Protein AF-A0A3M2BIC5-F1 (afdb_monomer)

Nearest PDB structures (foldseek):
  5vtl-assembly1_A  TM=2.761E-01  e=7.015E-01  Trypanosoma brucei

Solvent-accessible surface area (backbone atoms only — not comparable to full-atom values): 7607 Å² total; per-residue (Å²): 140,84,84,88,82,85,83,80,82,78,78,76,80,78,77,80,77,75,71,62,67,63,58,57,51,44,50,19,53,53,27,51,50,64,72,68,48,55,56,40,59,48,74,65,53,46,49,51,39,52,50,46,50,72,72,39,92,46,67,66,57,36,52,52,37,49,33,51,59,63,22,50,68,44,32,60,43,72,76,46,48,56,55,45,51,57,49,61,72,40,88,86,52,51,72,62,55,44,53,51,42,53,43,56,74,68,41,58,81,59,78,49,74,66,47,47,51,55,31,48,53,39,39,56,63,68,79,111

Mean predicted aligned error: 9.36 Å

Secondary structure (DSSP, 8-state):
--------------------HHHHHHHHHHHHHHHT--SS--HHHHHHHHHHHHH---HHHHHHHHHHHT-BTTB--HHHHHHHHHHHH-TTS-HHHHHHHHHHHH--SS--HHHHHHHHHHHHTT--

pLDDT: mean 84.18, std 17.55, range [35.59, 97.69]

Sequence (128 aa):
MWKRIVIMSLAAFLSTQAIRAGESDSYAKLADILLHVGHYPSAHQRADLRAVMAADDSRVVHAIAMAINNMQHKTIAQEDREQLKTLLESEHVPKQARRLLDVMLKMNHKLSYRNKKELQAVIDGQAK

Foldseek 3Di:
DDDDDDPPPPPPPPPPPPPPLLVLVLLLLLLVQLLPADLARDPVSLVSLVVSVVRDVDPLSVLSSVQNNPHHRLAGDPVSLVVLVVQLPDPPRDPSSNLSSVQRNPTDNDRDPVNSVSSVCSNCVSVD

Radius of gyration: 20.76 Å; Cα contacts (8 Å, |Δi|>4): 125; chains: 1; bounding box: 40×36×80 Å

Structure (mmCIF, N/CA/C/O backbone):
data_AF-A0A3M2BIC5-F1
#
_entry.id   AF-A0A3M2BIC5-F1
#
loop_
_atom_site.group_PDB
_atom_site.id
_atom_site.type_symbol
_atom_site.label_atom_id
_atom_site.label_alt_id
_atom_site.label_comp_id
_atom_site.label_asym_id
_atom_site.label_entity_id
_atom_site.label_seq_id
_atom_site.pdbx_PDB_ins_code
_atom_site.Cartn_x
_atom_site.Cartn_y
_atom_site.Cartn_z
_atom_site.occupancy
_atom_site.B_iso_or_equiv
_atom_site.auth_seq_id
_atom_site.auth_comp_id
_atom_site.auth_asym_id
_atom_site.auth_atom_id
_atom_site.pdbx_PDB_model_num
ATOM 1 N N . MET A 1 1 ? -27.484 -21.115 -67.759 1.00 49.62 1 MET A N 1
ATOM 2 C CA . MET A 1 1 ? -26.946 -21.825 -66.578 1.00 49.62 1 MET A CA 1
ATOM 3 C C . MET A 1 1 ? -25.657 -21.139 -66.144 1.00 49.62 1 MET A C 1
ATOM 5 O O . MET A 1 1 ? -24.696 -21.249 -66.880 1.00 49.62 1 MET A O 1
ATOM 9 N N . TRP A 1 2 ? -25.625 -20.441 -65.004 1.00 41.25 2 TRP A N 1
ATOM 10 C CA . TRP A 1 2 ? -24.527 -20.572 -64.034 1.00 41.25 2 TRP A CA 1
ATOM 11 C C . TRP A 1 2 ? -24.816 -19.801 -62.733 1.00 41.25 2 TRP A C 1
ATOM 13 O O . TRP A 1 2 ? -25.082 -18.609 -62.713 1.00 41.25 2 TRP A O 1
ATOM 23 N N . LYS A 1 3 ? -24.843 -20.616 -61.683 1.00 41.78 3 LYS A N 1
ATOM 24 C CA . LYS A 1 3 ? -24.814 -20.462 -60.225 1.00 41.78 3 LYS A CA 1
ATOM 25 C C . LYS A 1 3 ? -24.675 -19.062 -59.591 1.00 41.78 3 LYS A C 1
ATOM 27 O O . LYS A 1 3 ? -23.753 -18.302 -59.847 1.00 41.78 3 LYS A O 1
ATOM 32 N N . ARG A 1 4 ? -25.582 -18.859 -58.628 1.00 57.03 4 ARG A N 1
ATOM 33 C CA . ARG A 1 4 ? -25.644 -17.840 -57.570 1.00 57.03 4 ARG A CA 1
ATOM 34 C C . ARG A 1 4 ? -24.410 -17.941 -56.665 1.00 57.03 4 ARG A C 1
ATOM 36 O O . ARG A 1 4 ? -24.077 -19.047 -56.244 1.00 57.03 4 ARG A O 1
ATOM 43 N N . ILE A 1 5 ? -23.821 -16.810 -56.284 1.00 58.84 5 ILE A N 1
ATOM 44 C CA . ILE A 1 5 ? -22.957 -16.720 -55.102 1.00 58.84 5 ILE A CA 1
ATOM 45 C C . ILE A 1 5 ? -23.576 -15.662 -54.188 1.00 58.84 5 ILE A C 1
ATOM 47 O O . ILE A 1 5 ? -23.520 -14.469 -54.464 1.00 58.84 5 ILE A O 1
ATOM 51 N N . VAL A 1 6 ? -24.228 -16.130 -53.125 1.00 54.69 6 VAL A N 1
ATOM 52 C CA . VAL A 1 6 ? -24.625 -15.303 -51.983 1.00 54.69 6 VAL A CA 1
ATOM 53 C C . VAL A 1 6 ? -23.410 -15.252 -51.064 1.00 54.69 6 VAL A C 1
ATOM 55 O O . VAL A 1 6 ? -23.070 -16.262 -50.454 1.00 54.69 6 VAL A O 1
ATOM 58 N N . ILE A 1 7 ? -22.729 -14.107 -50.990 1.00 59.69 7 ILE A N 1
ATOM 59 C CA . ILE A 1 7 ? -21.694 -13.883 -49.976 1.00 59.69 7 ILE A CA 1
ATOM 60 C C . ILE A 1 7 ? -22.398 -13.333 -48.741 1.00 59.69 7 ILE A C 1
ATOM 62 O O . ILE A 1 7 ? -22.763 -12.162 -48.670 1.00 59.69 7 ILE A O 1
ATOM 66 N N . MET A 1 8 ? -22.643 -14.226 -47.788 1.00 53.41 8 MET A N 1
ATOM 67 C CA . MET A 1 8 ? -23.124 -13.895 -46.456 1.00 53.41 8 MET A CA 1
ATOM 68 C C . MET A 1 8 ? -21.909 -13.446 -45.632 1.00 53.41 8 MET A C 1
ATOM 70 O O . MET A 1 8 ? -21.182 -14.271 -45.084 1.00 53.41 8 MET A O 1
ATOM 74 N N . SER A 1 9 ? -21.641 -12.139 -45.602 1.00 55.53 9 SER A N 1
ATOM 75 C CA . SER A 1 9 ? -20.584 -11.567 -44.763 1.00 55.53 9 SER A CA 1
ATOM 76 C C . SER A 1 9 ? -21.022 -11.590 -43.300 1.00 55.53 9 SER A C 1
ATOM 78 O O . SER A 1 9 ? -21.661 -10.665 -42.804 1.00 55.53 9 SER A O 1
ATOM 80 N N . LEU A 1 10 ? -20.685 -12.680 -42.613 1.00 50.88 10 LEU A N 1
ATOM 81 C CA . LEU A 1 10 ? -20.748 -12.791 -41.163 1.00 50.88 10 LEU A CA 1
ATOM 82 C C . LEU A 1 10 ? -19.608 -11.946 -40.579 1.00 50.88 10 LEU A C 1
ATOM 84 O O . LEU A 1 10 ? -18.477 -12.410 -40.446 1.00 50.88 10 LEU A O 1
ATOM 88 N N . ALA A 1 11 ? -19.893 -10.681 -40.271 1.00 57.03 11 ALA A N 1
ATOM 89 C CA . ALA A 1 11 ? -18.996 -9.862 -39.469 1.00 57.03 11 ALA A CA 1
ATOM 90 C C . ALA A 1 11 ? -18.990 -10.440 -38.049 1.00 57.03 11 ALA A C 1
ATOM 92 O O . ALA A 1 11 ? -19.900 -10.198 -37.256 1.00 57.03 11 ALA A O 1
ATOM 93 N N . ALA A 1 12 ? -17.990 -11.271 -37.757 1.00 53.69 12 ALA A N 1
ATOM 94 C CA . ALA A 1 12 ? -17.722 -11.740 -36.412 1.00 53.69 12 ALA A CA 1
ATOM 95 C C . ALA A 1 12 ? -17.428 -10.518 -35.535 1.00 53.69 12 ALA A C 1
ATOM 97 O O . ALA A 1 12 ? -16.402 -9.854 -35.680 1.00 53.69 12 ALA A O 1
ATOM 98 N N . PHE A 1 13 ? -18.363 -10.219 -34.637 1.00 52.16 13 PHE A N 1
ATOM 99 C CA . PHE A 1 13 ? -18.161 -9.313 -33.521 1.00 52.16 13 PHE A CA 1
ATOM 100 C C . PHE A 1 13 ? -17.111 -9.970 -32.613 1.00 52.16 13 PHE A C 1
ATOM 102 O O . PHE A 1 13 ? -17.435 -10.778 -31.745 1.00 52.16 13 PHE A O 1
ATOM 109 N N . LEU A 1 14 ? -15.829 -9.695 -32.867 1.00 48.97 14 LEU A N 1
ATOM 110 C CA . LEU A 1 14 ? -14.762 -9.988 -31.918 1.00 48.97 14 LEU A CA 1
ATOM 111 C C . LEU A 1 14 ? -14.972 -9.047 -30.730 1.00 48.97 14 LEU A C 1
ATOM 113 O O . LEU A 1 14 ? -14.520 -7.906 -30.718 1.00 48.97 14 LEU A O 1
ATOM 117 N N . SER A 1 15 ? -15.723 -9.518 -29.740 1.00 50.97 15 SER A N 1
ATOM 118 C CA . SER A 1 15 ? -15.765 -8.927 -28.412 1.00 50.97 15 SER A CA 1
ATOM 119 C C . SER A 1 15 ? -14.363 -9.021 -27.819 1.00 50.97 15 SER A C 1
ATOM 121 O O . SER A 1 15 ? -13.964 -10.072 -27.311 1.00 50.97 15 SER A O 1
ATOM 123 N N . THR A 1 16 ? -13.599 -7.937 -27.931 1.00 46.72 16 THR A N 1
ATOM 124 C CA . THR A 1 16 ? -12.297 -7.771 -27.291 1.00 46.72 16 THR A CA 1
ATOM 125 C C . THR A 1 16 ? -12.495 -7.771 -25.779 1.00 46.72 16 THR A C 1
ATOM 127 O O . THR A 1 16 ? -12.591 -6.729 -25.139 1.00 46.72 16 THR A O 1
ATOM 130 N N . GLN A 1 17 ? -12.561 -8.957 -25.182 1.00 47.09 17 GLN A N 1
ATOM 131 C CA . GLN A 1 17 ? -12.372 -9.140 -23.750 1.00 47.09 17 GLN A CA 1
ATOM 132 C C . GLN A 1 17 ? -10.863 -9.065 -23.488 1.00 47.09 17 GLN A C 1
ATOM 134 O O . GLN A 1 17 ? -10.226 -10.053 -23.134 1.00 47.09 17 GLN A O 1
ATOM 139 N N . ALA A 1 18 ? -10.275 -7.886 -23.707 1.00 45.25 18 ALA A N 1
ATOM 140 C CA . ALA A 1 18 ? -8.983 -7.544 -23.133 1.00 45.25 18 ALA A CA 1
ATOM 141 C C . ALA A 1 18 ? -9.214 -7.353 -21.632 1.00 45.25 18 ALA A C 1
ATOM 143 O O . ALA A 1 18 ? -9.383 -6.240 -21.134 1.00 45.25 18 ALA A O 1
ATOM 144 N N . ILE A 1 19 ? -9.326 -8.469 -20.911 1.00 47.44 19 ILE A N 1
ATOM 145 C CA . ILE A 1 19 ? -9.258 -8.448 -19.459 1.00 47.44 19 ILE A CA 1
ATOM 146 C C . ILE A 1 19 ? -7.894 -7.849 -19.115 1.00 47.44 19 ILE A C 1
ATOM 148 O O . ILE A 1 19 ? -6.858 -8.265 -19.631 1.00 47.44 19 ILE A O 1
ATOM 152 N N . ARG A 1 20 ? -7.955 -6.793 -18.310 1.00 50.94 20 ARG A N 1
ATOM 153 C CA . ARG A 1 20 ? -6.900 -5.854 -17.930 1.00 50.94 20 ARG A CA 1
ATOM 154 C C . ARG A 1 20 ? -5.764 -6.561 -17.180 1.00 50.94 20 ARG A C 1
ATOM 156 O O . ARG A 1 20 ? -5.659 -6.423 -15.967 1.00 50.94 20 ARG A O 1
ATOM 163 N N . ALA A 1 21 ? -4.922 -7.307 -17.892 1.00 50.75 21 ALA A N 1
ATOM 164 C CA . ALA A 1 21 ? -3.764 -7.998 -17.319 1.00 50.75 21 ALA A CA 1
ATOM 165 C C . ALA A 1 21 ? -2.814 -7.037 -16.573 1.00 50.75 21 ALA A C 1
ATOM 167 O O . ALA A 1 21 ? -2.230 -7.413 -15.568 1.00 50.75 21 ALA A O 1
ATOM 168 N N . GLY A 1 22 ? -2.730 -5.767 -16.996 1.00 58.31 22 GLY A N 1
ATOM 169 C CA . GLY A 1 22 ? -1.915 -4.764 -16.301 1.00 58.31 22 GLY A CA 1
ATOM 170 C C . GLY A 1 22 ? -2.444 -4.361 -14.919 1.00 58.31 22 GLY A C 1
ATOM 171 O O . GLY A 1 22 ? -1.657 -4.080 -14.024 1.00 58.31 22 GLY A O 1
ATOM 172 N N . GLU A 1 23 ? -3.762 -4.377 -14.699 1.00 60.00 23 GLU A N 1
ATOM 173 C CA . GLU A 1 23 ? -4.338 -3.873 -13.444 1.00 60.00 23 GLU A CA 1
ATOM 174 C C . GLU A 1 23 ? -4.203 -4.876 -12.296 1.00 60.00 23 GLU A C 1
ATOM 176 O O . GLU A 1 23 ? -4.009 -4.510 -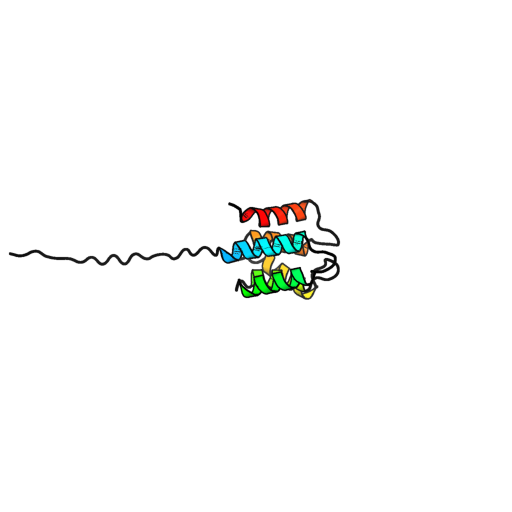11.133 1.00 60.00 23 GLU A O 1
ATOM 181 N N . SER A 1 24 ? -4.266 -6.163 -12.619 1.00 68.94 24 SER A N 1
ATOM 182 C CA . SER A 1 24 ? -4.034 -7.218 -11.645 1.00 68.94 24 SER A CA 1
ATOM 183 C C . SER A 1 24 ? -2.568 -7.209 -11.169 1.00 68.94 24 SER A C 1
ATOM 185 O O . SER A 1 24 ? -2.326 -7.256 -9.956 1.00 68.94 24 SER A O 1
ATOM 187 N N . ASP A 1 25 ? -1.618 -7.010 -12.090 1.00 86.12 25 ASP A N 1
ATOM 188 C CA . ASP A 1 25 ? -0.189 -6.862 -11.787 1.00 86.12 25 ASP A CA 1
ATOM 189 C C . ASP A 1 25 ? 0.091 -5.616 -10.932 1.00 86.12 25 ASP A C 1
ATOM 191 O O . ASP A 1 25 ? 0.825 -5.687 -9.938 1.00 86.12 25 ASP A O 1
ATOM 195 N N . SER A 1 26 ? -0.558 -4.489 -11.246 1.00 94.06 26 SER A N 1
ATOM 196 C CA . SER A 1 26 ? -0.476 -3.257 -10.454 1.00 94.06 26 SER A CA 1
ATOM 197 C C . SER A 1 26 ? -0.862 -3.489 -8.996 1.00 94.06 26 SER A C 1
ATOM 199 O O . SER A 1 26 ? -0.119 -3.110 -8.087 1.00 94.06 26 SER A O 1
ATOM 201 N N . TYR A 1 27 ? -1.993 -4.151 -8.730 1.00 94.44 27 TYR A N 1
ATOM 202 C CA . TYR A 1 27 ? -2.423 -4.408 -7.353 1.00 94.44 27 TYR A CA 1
ATOM 203 C C . TYR A 1 27 ? -1.476 -5.341 -6.595 1.00 94.44 27 TYR A C 1
ATOM 205 O O . TYR A 1 27 ? -1.257 -5.132 -5.401 1.00 94.44 27 TYR A O 1
ATOM 213 N N . ALA A 1 28 ? -0.879 -6.331 -7.259 1.00 94.00 28 ALA A N 1
ATOM 214 C CA . ALA A 1 28 ? 0.118 -7.191 -6.629 1.00 94.00 28 ALA A CA 1
ATOM 215 C C . ALA A 1 28 ? 1.398 -6.433 -6.281 1.00 94.00 28 ALA A C 1
ATOM 217 O O . ALA A 1 28 ? 1.902 -6.562 -5.164 1.00 94.00 28 ALA A O 1
ATOM 218 N N . LYS A 1 29 ? 1.881 -5.573 -7.183 1.00 95.88 29 LYS A N 1
ATOM 219 C CA . LYS A 1 29 ? 3.048 -4.728 -6.915 1.00 95.88 29 LYS A CA 1
ATOM 220 C C . LYS A 1 29 ? 2.784 -3.750 -5.767 1.00 95.88 29 LYS A C 1
ATOM 222 O O . LYS A 1 29 ? 3.631 -3.586 -4.890 1.00 95.88 29 LYS A O 1
ATOM 227 N N . LEU A 1 30 ? 1.594 -3.148 -5.716 1.00 97.25 30 LEU A N 1
ATOM 228 C CA . LEU A 1 30 ? 1.176 -2.288 -4.603 1.00 97.25 30 LEU A CA 1
ATOM 229 C C . LEU A 1 30 ? 1.080 -3.061 -3.278 1.00 97.25 30 LEU A C 1
ATOM 231 O O . LEU A 1 30 ? 1.513 -2.554 -2.241 1.00 97.25 30 LEU A O 1
ATOM 235 N N . ALA A 1 31 ? 0.558 -4.291 -3.308 1.00 96.75 31 ALA A N 1
ATOM 236 C CA . ALA A 1 31 ? 0.488 -5.170 -2.143 1.00 96.75 31 ALA A CA 1
ATOM 237 C C . ALA A 1 31 ? 1.877 -5.534 -1.607 1.00 96.75 31 ALA A C 1
ATOM 239 O O . ALA A 1 31 ? 2.098 -5.463 -0.398 1.00 96.75 31 ALA A O 1
ATOM 240 N N . ASP A 1 32 ? 2.807 -5.879 -2.499 1.00 96.62 32 ASP A N 1
ATOM 241 C CA . ASP A 1 32 ? 4.189 -6.220 -2.162 1.00 96.62 32 ASP A CA 1
ATOM 242 C C . ASP A 1 32 ? 4.930 -5.039 -1.522 1.00 96.62 32 ASP A C 1
ATOM 244 O O . ASP A 1 32 ? 5.540 -5.176 -0.457 1.00 96.62 32 ASP A O 1
ATOM 248 N N . ILE A 1 33 ? 4.795 -3.841 -2.101 1.00 96.56 33 ILE A N 1
ATOM 249 C CA . ILE A 1 33 ? 5.375 -2.619 -1.531 1.00 96.56 33 ILE A CA 1
ATOM 250 C C . ILE A 1 33 ? 4.808 -2.361 -0.132 1.00 96.56 33 ILE A C 1
ATOM 252 O O . ILE A 1 33 ? 5.570 -2.095 0.798 1.00 96.56 33 ILE A O 1
ATOM 256 N N . LEU A 1 34 ? 3.486 -2.462 0.038 1.00 95.12 34 LEU A N 1
ATOM 257 C CA . LEU A 1 34 ? 2.829 -2.236 1.324 1.00 95.12 34 LEU A CA 1
ATOM 258 C C . LEU A 1 34 ? 3.219 -3.289 2.374 1.00 95.12 34 LEU A C 1
ATOM 260 O O . LEU A 1 34 ? 3.368 -2.957 3.550 1.00 95.12 34 LEU A O 1
ATOM 264 N N . LEU A 1 35 ? 3.418 -4.545 1.967 1.00 95.44 35 LEU A N 1
ATOM 265 C CA . LEU A 1 35 ? 3.843 -5.633 2.849 1.00 95.44 35 LEU A CA 1
ATOM 266 C C . LEU A 1 35 ? 5.253 -5.397 3.411 1.00 95.44 35 LEU A C 1
ATOM 268 O O . LEU A 1 35 ? 5.515 -5.707 4.579 1.00 95.44 35 LEU A O 1
ATOM 272 N N . HIS A 1 36 ? 6.130 -4.814 2.591 1.00 94.19 36 HIS A N 1
ATOM 273 C CA . HIS A 1 36 ? 7.542 -4.580 2.892 1.00 94.19 36 HIS A CA 1
ATOM 274 C C . HIS A 1 36 ? 7.868 -3.125 3.258 1.00 94.19 36 HIS A C 1
ATOM 276 O O . HIS A 1 36 ? 9.041 -2.766 3.389 1.00 94.19 36 HIS A O 1
ATOM 282 N N . VAL A 1 37 ? 6.861 -2.263 3.430 1.00 92.06 37 VAL A N 1
ATOM 283 C CA . VAL A 1 37 ? 7.099 -0.857 3.769 1.00 92.06 37 VAL A CA 1
ATOM 284 C C . VAL A 1 37 ? 7.727 -0.729 5.164 1.00 92.06 37 VAL A C 1
ATOM 286 O O . VAL A 1 37 ? 7.275 -1.311 6.160 1.00 92.06 37 VAL A O 1
ATOM 289 N N . GLY A 1 38 ? 8.806 0.055 5.231 1.00 87.62 38 GLY A N 1
ATOM 290 C CA . GLY A 1 38 ? 9.444 0.471 6.478 1.00 87.62 38 GLY A CA 1
ATOM 291 C C . GLY A 1 38 ? 8.612 1.529 7.207 1.00 87.62 38 GLY A C 1
ATOM 292 O O . GLY A 1 38 ? 7.393 1.564 7.092 1.00 87.62 38 GLY A O 1
ATOM 293 N N . HIS A 1 39 ? 9.243 2.419 7.979 1.00 89.00 39 HIS A N 1
ATOM 294 C CA . HIS A 1 39 ? 8.526 3.560 8.581 1.00 89.00 39 HIS A CA 1
ATOM 295 C C . HIS A 1 39 ? 7.888 4.479 7.529 1.00 89.00 39 HIS A C 1
ATOM 297 O O . HIS A 1 39 ? 6.844 5.074 7.768 1.00 89.00 39 HIS A O 1
ATOM 303 N N . TYR A 1 40 ? 8.506 4.558 6.362 1.00 92.56 40 TYR A N 1
ATOM 304 C CA . TYR A 1 40 ? 8.041 5.252 5.173 1.00 92.56 40 TYR A CA 1
ATOM 305 C C . TYR A 1 40 ? 8.540 4.467 3.949 1.00 92.56 40 TYR A C 1
ATOM 307 O O . TYR A 1 40 ? 9.470 3.661 4.088 1.00 92.56 40 TYR A O 1
ATOM 315 N N . PRO A 1 41 ? 7.964 4.688 2.757 1.00 94.44 41 PRO A N 1
ATOM 316 C CA . PRO A 1 41 ? 8.476 4.098 1.528 1.00 94.44 41 PRO A CA 1
ATOM 317 C C . PRO A 1 41 ? 9.925 4.517 1.270 1.00 94.44 41 PRO A C 1
ATOM 319 O O . PRO A 1 41 ? 10.251 5.712 1.305 1.00 94.44 41 PRO A O 1
ATOM 322 N N . SER A 1 42 ? 10.784 3.539 0.984 1.00 96.44 42 SER A N 1
ATOM 323 C CA . SER A 1 42 ? 12.165 3.781 0.562 1.00 96.44 42 SER A CA 1
ATOM 324 C C . SER A 1 42 ? 12.218 4.492 -0.797 1.00 96.44 42 SER A C 1
ATOM 326 O O . SER A 1 42 ? 11.237 4.512 -1.541 1.00 96.44 42 SER A O 1
ATOM 328 N N . ALA A 1 43 ? 13.372 5.054 -1.168 1.00 96.75 43 ALA A N 1
ATOM 329 C CA . ALA A 1 43 ? 13.542 5.689 -2.479 1.00 96.75 43 ALA A CA 1
ATOM 330 C C . ALA A 1 43 ? 13.233 4.726 -3.643 1.00 96.75 43 ALA A C 1
ATOM 332 O O . ALA A 1 43 ? 12.573 5.120 -4.603 1.00 96.75 43 ALA A O 1
ATOM 333 N N . HIS A 1 44 ? 13.641 3.459 -3.515 1.00 96.81 44 HIS A N 1
ATOM 334 C CA . HIS A 1 44 ? 13.327 2.410 -4.486 1.00 96.81 44 HIS A CA 1
ATOM 335 C C . HIS A 1 44 ? 11.820 2.138 -4.549 1.00 96.81 44 HIS A C 1
ATOM 337 O O . HIS A 1 44 ? 11.236 2.158 -5.624 1.00 96.81 44 HIS A O 1
ATOM 343 N N . GLN A 1 45 ? 11.157 1.974 -3.400 1.00 97.69 45 GLN A N 1
ATOM 344 C CA . GLN A 1 45 ? 9.704 1.775 -3.356 1.00 97.69 45 GLN A CA 1
ATOM 345 C C . GLN A 1 45 ? 8.945 2.962 -3.968 1.00 97.69 45 GLN A C 1
ATOM 347 O O . GLN A 1 45 ? 7.966 2.763 -4.673 1.00 97.69 45 GLN A O 1
ATOM 352 N N . ARG A 1 46 ? 9.411 4.202 -3.774 1.00 97.62 46 ARG A N 1
ATOM 353 C CA . ARG A 1 46 ? 8.826 5.395 -4.420 1.00 97.62 46 ARG A CA 1
ATOM 354 C C . ARG A 1 46 ? 9.043 5.422 -5.930 1.00 97.62 46 ARG A C 1
ATOM 356 O O . ARG A 1 46 ? 8.215 5.965 -6.657 1.00 97.62 46 ARG A O 1
ATOM 363 N N . ALA A 1 47 ? 10.167 4.901 -6.416 1.00 97.25 47 ALA A N 1
ATOM 364 C CA . ALA A 1 47 ? 10.380 4.721 -7.848 1.00 97.25 47 ALA A CA 1
ATOM 365 C C . ALA A 1 47 ? 9.413 3.665 -8.406 1.00 97.25 47 ALA A C 1
ATOM 367 O O . ALA A 1 47 ? 8.725 3.952 -9.381 1.00 97.25 47 ALA A O 1
ATOM 368 N N . ASP A 1 48 ? 9.267 2.527 -7.724 1.00 96.69 48 ASP A N 1
ATOM 369 C CA . ASP A 1 48 ? 8.322 1.471 -8.102 1.00 96.69 48 ASP A CA 1
ATOM 370 C C . ASP A 1 48 ? 6.869 1.974 -8.119 1.00 96.69 48 ASP A C 1
ATOM 372 O O . ASP A 1 48 ? 6.143 1.713 -9.071 1.00 96.69 48 ASP A O 1
ATOM 376 N N . LEU A 1 49 ? 6.445 2.751 -7.114 1.00 97.62 49 LEU A N 1
ATOM 377 C CA . LEU A 1 49 ? 5.106 3.356 -7.077 1.00 97.62 49 LEU A CA 1
ATOM 378 C C . LEU A 1 49 ? 4.865 4.286 -8.271 1.00 97.62 49 LEU A C 1
ATOM 380 O O . LEU A 1 49 ? 3.792 4.261 -8.868 1.00 97.62 49 LEU A O 1
ATOM 384 N N . ARG A 1 50 ? 5.870 5.088 -8.648 1.00 96.69 50 ARG A N 1
ATOM 385 C CA . ARG A 1 50 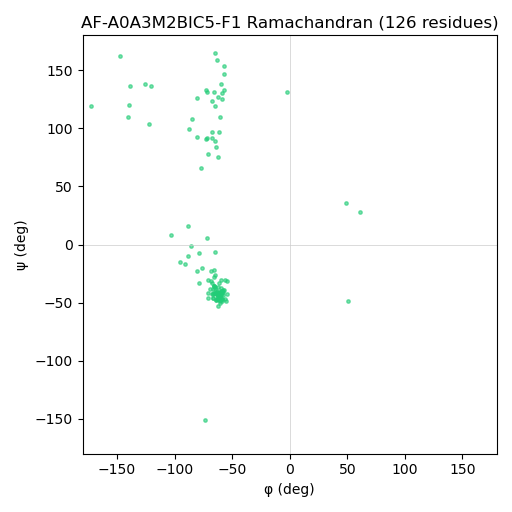? 5.798 5.949 -9.838 1.00 96.69 50 ARG A CA 1
ATOM 386 C C . ARG A 1 50 ? 5.737 5.139 -11.128 1.00 96.69 50 ARG A C 1
ATOM 388 O O . ARG A 1 50 ? 4.996 5.522 -12.024 1.00 96.69 50 ARG A O 1
ATOM 395 N N . ALA A 1 51 ? 6.465 4.027 -11.209 1.00 95.44 51 ALA A N 1
ATOM 396 C CA . ALA A 1 51 ? 6.409 3.130 -12.358 1.00 95.44 51 ALA A CA 1
ATOM 397 C C . ALA A 1 51 ? 5.030 2.467 -12.498 1.00 95.44 51 ALA A C 1
ATOM 399 O O . ALA A 1 51 ? 4.496 2.434 -13.600 1.00 95.44 51 ALA A O 1
ATOM 400 N N . VAL A 1 52 ? 4.419 2.023 -11.391 1.00 95.12 52 VAL A N 1
ATOM 401 C CA . VAL A 1 52 ? 3.045 1.487 -11.390 1.00 95.12 52 VAL A CA 1
ATOM 402 C C . VAL A 1 52 ? 2.052 2.531 -11.908 1.00 95.12 52 VAL A C 1
ATOM 404 O O . VAL A 1 52 ? 1.282 2.234 -12.811 1.00 95.12 52 VAL A O 1
ATOM 407 N N . MET A 1 53 ? 2.114 3.771 -11.406 1.00 95.00 53 MET A N 1
ATOM 408 C CA . MET A 1 53 ? 1.244 4.861 -11.885 1.00 95.00 53 MET A CA 1
ATOM 409 C C . MET A 1 53 ? 1.502 5.255 -13.346 1.00 95.00 53 MET A C 1
ATOM 411 O O . MET A 1 53 ? 0.624 5.796 -13.999 1.00 95.00 53 MET A O 1
ATOM 415 N N . ALA A 1 54 ? 2.706 5.037 -13.873 1.00 93.44 54 ALA A N 1
ATOM 416 C CA . ALA A 1 54 ? 2.994 5.305 -15.281 1.00 93.44 54 ALA A CA 1
ATOM 417 C C . ALA A 1 54 ? 2.507 4.181 -16.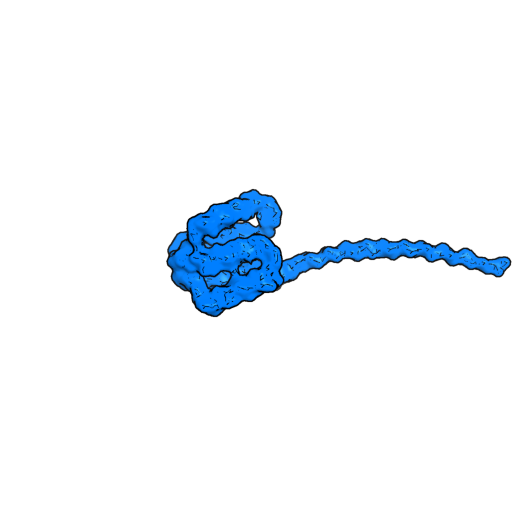212 1.00 93.44 54 ALA A C 1
ATOM 419 O O . ALA A 1 54 ? 2.332 4.415 -17.404 1.00 93.44 54 ALA A O 1
ATOM 420 N N . ALA A 1 55 ? 2.335 2.966 -15.685 1.00 91.12 55 ALA A N 1
ATOM 421 C CA . ALA A 1 55 ? 1.969 1.779 -16.452 1.00 91.12 55 ALA A CA 1
ATOM 422 C C . ALA A 1 55 ? 0.457 1.488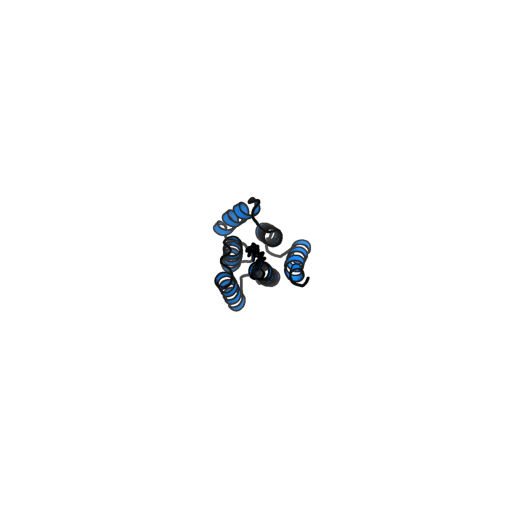 -16.459 1.00 91.12 55 ALA A C 1
ATOM 424 O O . ALA A 1 55 ? 0.003 0.687 -17.276 1.00 91.12 55 ALA A O 1
ATOM 425 N N . ASP A 1 56 ? -0.315 2.102 -15.559 1.00 91.44 56 ASP A N 1
ATOM 426 C CA . ASP A 1 56 ? -1.729 1.791 -15.355 1.00 91.44 56 ASP A CA 1
ATOM 427 C C . ASP A 1 56 ? -2.571 3.043 -15.100 1.00 91.44 56 ASP A C 1
ATOM 429 O O . ASP A 1 56 ? -2.538 3.607 -14.012 1.00 91.44 56 ASP A O 1
ATOM 433 N N . ASP A 1 57 ? -3.411 3.407 -16.071 1.00 90.56 57 ASP A N 1
ATOM 434 C CA . ASP A 1 57 ? -4.289 4.585 -16.017 1.00 90.56 57 ASP A CA 1
ATOM 435 C C . ASP A 1 57 ? -5.487 4.449 -15.044 1.00 90.56 57 ASP A C 1
ATOM 437 O O . ASP A 1 57 ? -6.391 5.297 -15.007 1.00 90.56 57 ASP A O 1
ATOM 441 N N . SER A 1 58 ? -5.575 3.365 -14.263 1.00 92.75 58 SER A N 1
ATOM 442 C CA . SER A 1 58 ? -6.643 3.173 -13.282 1.00 92.75 58 SER A CA 1
ATOM 443 C C . SER A 1 58 ? -6.563 4.217 -12.167 1.00 92.75 58 SER A C 1
ATOM 445 O O . SER A 1 58 ? -5.638 4.250 -11.353 1.00 92.75 58 SER A O 1
ATOM 447 N N . ARG A 1 59 ? -7.623 5.026 -12.037 1.00 93.38 59 ARG A N 1
ATOM 448 C CA . ARG A 1 59 ? -7.769 5.995 -10.932 1.00 93.38 59 ARG A CA 1
ATOM 449 C C . ARG A 1 59 ? -7.643 5.344 -9.552 1.00 93.38 59 ARG A C 1
ATOM 451 O O . ARG A 1 59 ? -7.188 5.991 -8.613 1.00 93.38 59 ARG A O 1
ATOM 458 N N . VAL A 1 60 ? -8.058 4.081 -9.421 1.00 94.75 60 VAL A N 1
ATOM 459 C CA . VAL A 1 60 ? -7.966 3.326 -8.164 1.00 94.75 60 VAL A CA 1
ATOM 460 C C . VAL A 1 60 ? -6.511 2.973 -7.863 1.00 94.75 60 VAL A C 1
ATOM 462 O O . VAL A 1 60 ? -6.053 3.194 -6.743 1.00 94.75 60 VAL A O 1
ATOM 465 N N . VAL A 1 61 ? -5.775 2.487 -8.866 1.00 95.56 61 VAL A N 1
ATOM 466 C CA . VAL A 1 61 ? -4.337 2.200 -8.760 1.00 95.56 61 VAL A CA 1
ATOM 467 C C . VAL A 1 61 ? -3.567 3.462 -8.393 1.00 95.56 61 VAL A C 1
ATOM 469 O O . VAL A 1 61 ? -2.804 3.440 -7.430 1.00 95.56 61 VAL A O 1
ATOM 472 N N . HIS A 1 62 ? -3.840 4.581 -9.066 1.00 96.56 62 HIS A N 1
ATOM 473 C CA . HIS A 1 62 ? -3.219 5.870 -8.760 1.00 96.56 62 HIS A CA 1
ATOM 474 C C . HIS A 1 62 ? -3.483 6.323 -7.324 1.00 96.56 62 HIS A C 1
ATOM 476 O O . HIS A 1 62 ? -2.551 6.709 -6.624 1.00 96.56 62 HIS A O 1
ATOM 482 N N . ALA A 1 63 ? -4.734 6.253 -6.862 1.00 96.81 63 ALA A N 1
ATOM 483 C CA . ALA A 1 63 ? -5.086 6.658 -5.504 1.00 96.81 63 ALA A CA 1
ATOM 484 C C . ALA A 1 63 ? -4.363 5.812 -4.444 1.00 96.81 63 ALA A C 1
ATOM 486 O O . ALA A 1 63 ? -3.815 6.351 -3.484 1.00 96.81 63 ALA A O 1
ATOM 487 N N . ILE A 1 64 ? -4.315 4.489 -4.637 1.00 97.19 64 ILE A N 1
ATOM 488 C CA . ILE A 1 64 ? -3.597 3.583 -3.733 1.00 97.19 64 ILE A CA 1
ATOM 489 C C . ILE A 1 64 ? -2.093 3.880 -3.767 1.00 97.19 64 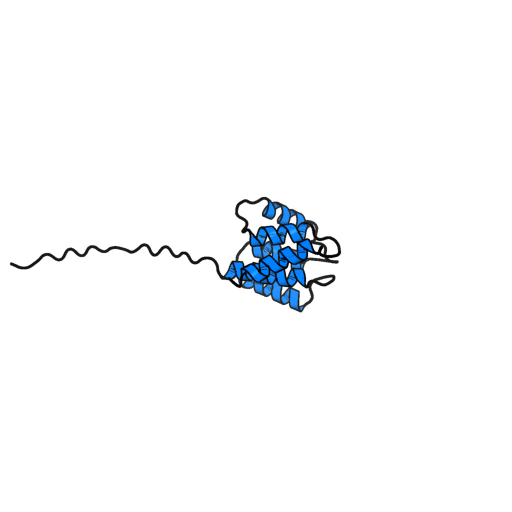ILE A C 1
ATOM 491 O O . ILE A 1 64 ? -1.474 4.025 -2.713 1.00 97.19 64 ILE A O 1
ATOM 495 N N . ALA A 1 65 ? -1.502 4.008 -4.957 1.00 97.69 65 ALA A N 1
ATOM 496 C CA . ALA A 1 65 ? -0.076 4.268 -5.122 1.00 97.69 65 ALA A CA 1
ATOM 497 C C . ALA A 1 65 ? 0.352 5.604 -4.495 1.00 97.69 65 ALA A C 1
ATOM 499 O O . ALA A 1 65 ? 1.356 5.652 -3.780 1.00 97.69 65 ALA A O 1
ATOM 500 N N . MET A 1 66 ? -0.434 6.665 -4.701 1.00 97.38 66 MET A N 1
ATOM 501 C CA . MET A 1 66 ? -0.212 7.979 -4.095 1.00 97.38 66 MET A CA 1
ATOM 502 C C . MET A 1 66 ? -0.289 7.921 -2.573 1.00 97.38 66 MET A C 1
ATOM 504 O O . MET A 1 66 ? 0.633 8.381 -1.904 1.00 97.38 66 MET A O 1
ATOM 508 N N . ALA A 1 67 ? -1.316 7.274 -2.024 1.00 96.88 67 ALA A N 1
ATOM 509 C CA . ALA A 1 67 ? -1.464 7.130 -0.582 1.00 96.88 67 ALA A CA 1
ATOM 510 C C . ALA A 1 67 ? -0.315 6.326 0.056 1.00 96.88 67 ALA A C 1
ATOM 512 O O . ALA A 1 67 ? 0.140 6.650 1.156 1.00 96.88 67 ALA A O 1
ATOM 513 N N . ILE A 1 68 ? 0.201 5.295 -0.631 1.00 96.50 68 ILE A N 1
ATOM 514 C CA . ILE A 1 68 ? 1.412 4.594 -0.183 1.00 96.50 68 ILE A CA 1
ATOM 515 C C . ILE A 1 68 ? 2.618 5.534 -0.269 1.00 96.50 68 ILE A C 1
ATOM 517 O O . ILE A 1 68 ? 3.383 5.609 0.687 1.00 96.50 68 ILE A O 1
ATOM 521 N N . ASN A 1 69 ? 2.788 6.272 -1.369 1.00 96.94 69 ASN A N 1
ATOM 522 C CA . ASN A 1 69 ? 3.912 7.189 -1.560 1.00 96.94 69 ASN A CA 1
ATOM 523 C C . ASN A 1 69 ? 3.940 8.299 -0.494 1.00 96.94 69 ASN A C 1
ATOM 525 O O . ASN A 1 69 ? 5.004 8.623 0.032 1.00 96.94 69 ASN A O 1
ATOM 529 N N . ASN A 1 70 ? 2.791 8.855 -0.132 1.00 94.88 70 ASN A N 1
ATOM 530 C CA . ASN A 1 70 ? 2.683 9.943 0.840 1.00 94.88 70 ASN A CA 1
ATOM 531 C C . ASN A 1 70 ? 2.786 9.470 2.297 1.00 94.88 70 ASN A C 1
ATOM 533 O O . ASN A 1 70 ? 2.871 10.287 3.212 1.00 94.88 70 ASN A O 1
ATOM 537 N N . MET A 1 71 ? 2.805 8.156 2.523 1.00 91.56 71 MET A N 1
ATOM 538 C CA . MET A 1 71 ? 2.809 7.563 3.851 1.00 91.56 71 MET A CA 1
ATOM 539 C C . MET A 1 71 ? 3.991 8.044 4.700 1.00 91.56 71 MET A C 1
ATOM 541 O O . MET A 1 71 ? 5.156 7.987 4.289 1.00 91.56 71 MET A O 1
ATOM 545 N N . GLN A 1 72 ? 3.682 8.432 5.936 1.00 89.25 72 GLN A N 1
ATOM 546 C CA . GLN A 1 72 ? 4.660 8.793 6.959 1.00 89.25 72 GLN A CA 1
ATOM 547 C C . GLN A 1 72 ? 4.418 7.965 8.215 1.00 89.25 72 GLN A C 1
ATOM 549 O O . GLN A 1 72 ? 3.276 7.750 8.613 1.00 89.25 72 GLN A O 1
ATOM 554 N N . HIS A 1 73 ? 5.484 7.473 8.845 1.00 89.00 73 HIS A N 1
ATOM 555 C CA . HIS A 1 73 ? 5.408 6.656 10.066 1.00 89.00 73 HIS A CA 1
ATOM 556 C C . HIS A 1 73 ? 4.399 5.490 9.991 1.00 89.00 73 HIS A C 1
ATOM 558 O O . HIS A 1 73 ? 3.766 5.145 10.989 1.00 89.00 73 HIS A O 1
ATOM 564 N N . LYS A 1 74 ? 4.262 4.859 8.815 1.00 82.19 74 LYS A N 1
ATOM 565 C CA . LYS A 1 74 ? 3.291 3.786 8.517 1.00 82.19 74 LYS A CA 1
ATOM 566 C C . LYS A 1 74 ? 1.831 4.205 8.672 1.00 82.19 74 LYS A C 1
ATOM 568 O O . LYS A 1 74 ? 0.968 3.380 8.968 1.00 82.19 74 LYS A O 1
ATOM 573 N N . THR A 1 75 ? 1.561 5.486 8.478 1.00 88.12 75 THR A N 1
ATOM 574 C CA . THR A 1 75 ? 0.217 6.051 8.499 1.00 88.12 75 THR A CA 1
ATOM 575 C C . THR A 1 75 ? -0.078 6.706 7.162 1.00 88.12 75 THR A C 1
ATOM 577 O O . THR A 1 75 ? 0.779 7.365 6.572 1.00 88.12 75 THR A O 1
ATOM 580 N N . ILE A 1 76 ? -1.288 6.460 6.667 1.00 91.31 76 ILE A N 1
ATOM 581 C CA . ILE A 1 76 ? -1.809 7.130 5.478 1.00 91.31 76 ILE A CA 1
ATOM 582 C C . ILE A 1 76 ? -2.145 8.567 5.867 1.00 91.31 76 ILE A C 1
ATOM 584 O O . ILE A 1 76 ? -2.783 8.767 6.906 1.00 91.31 76 ILE A O 1
ATOM 588 N N . ALA A 1 77 ? -1.722 9.529 5.047 1.00 91.75 77 ALA A N 1
ATOM 589 C CA . ALA A 1 77 ? -2.030 10.940 5.243 1.00 91.75 77 ALA A CA 1
ATOM 590 C C . ALA A 1 77 ? -3.552 11.155 5.304 1.00 91.75 77 ALA A C 1
ATOM 592 O O . ALA A 1 77 ? -4.317 10.408 4.689 1.00 91.75 77 ALA A O 1
ATOM 593 N N . GLN A 1 78 ? -4.012 12.122 6.096 1.00 89.88 78 GLN A N 1
ATOM 594 C CA . GLN A 1 78 ? -5.440 12.272 6.393 1.00 89.88 78 GLN A CA 1
ATOM 595 C C . GLN A 1 78 ? -6.259 12.538 5.121 1.00 89.88 78 GLN A C 1
ATOM 597 O O . GLN A 1 78 ? -7.310 11.925 4.933 1.00 89.88 78 GLN A O 1
ATOM 602 N N . GLU A 1 79 ? -5.738 13.382 4.236 1.00 90.25 79 GLU A N 1
ATOM 603 C CA . GLU A 1 79 ? -6.300 13.703 2.927 1.00 90.25 79 GLU A CA 1
ATOM 604 C C . GLU A 1 79 ? -6.469 12.453 2.050 1.00 90.25 79 GLU A C 1
ATOM 606 O O . GLU A 1 79 ? -7.533 12.223 1.471 1.00 90.25 79 GLU A O 1
ATOM 611 N N . ASP A 1 80 ? -5.467 11.574 2.042 1.00 95.00 80 ASP A N 1
ATOM 612 C CA . ASP A 1 80 ? -5.514 10.326 1.291 1.00 95.00 80 ASP A CA 1
ATOM 613 C C . ASP A 1 80 ? -6.544 9.365 1.912 1.00 95.00 80 ASP A C 1
ATOM 615 O O . ASP A 1 80 ? -7.289 8.695 1.197 1.00 95.00 80 ASP A O 1
ATOM 619 N N . ARG A 1 81 ? -6.660 9.310 3.250 1.00 93.19 81 ARG A N 1
ATOM 620 C CA . ARG A 1 81 ? -7.615 8.415 3.939 1.00 93.19 81 ARG A CA 1
ATOM 621 C C . A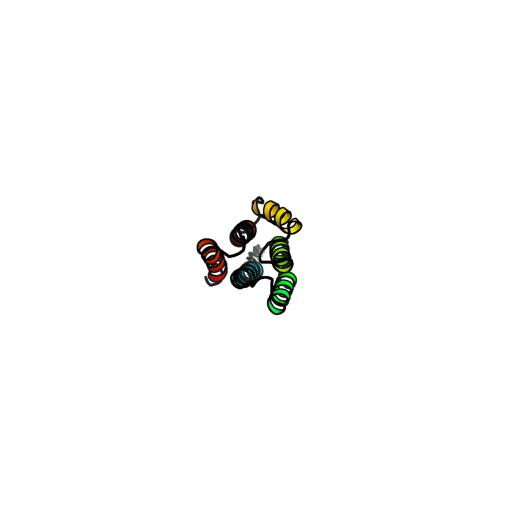RG A 1 81 ? -9.061 8.667 3.522 1.00 93.19 81 ARG A C 1
ATOM 623 O O . ARG A 1 81 ? -9.820 7.705 3.404 1.00 93.19 81 ARG A O 1
ATOM 630 N N . GLU A 1 82 ? -9.459 9.919 3.331 1.00 94.06 82 GLU A N 1
ATOM 631 C CA . GLU A 1 82 ? -10.824 10.280 2.923 1.00 94.06 82 GLU A CA 1
ATOM 632 C C . GLU A 1 82 ? -11.125 9.813 1.496 1.00 94.06 82 GLU A C 1
ATOM 634 O O . GLU A 1 82 ? -12.162 9.187 1.240 1.00 94.06 82 GLU A O 1
ATOM 639 N N . GLN A 1 83 ? -10.166 9.999 0.588 1.00 94.56 83 GLN A N 1
ATOM 640 C CA . GLN A 1 83 ? -10.255 9.477 -0.770 1.00 94.56 83 GLN A CA 1
ATOM 641 C C . GLN A 1 83 ? -10.334 7.941 -0.783 1.00 94.56 83 GLN A C 1
ATOM 643 O O . GLN A 1 83 ? -11.185 7.371 -1.471 1.00 94.56 83 GLN A O 1
ATOM 648 N N . LEU A 1 84 ? -9.503 7.250 0.007 1.00 95.81 84 LEU A N 1
ATOM 649 C CA . LEU A 1 84 ? -9.510 5.783 0.073 1.00 95.81 84 LEU A CA 1
ATOM 650 C C . LEU A 1 84 ? -10.816 5.219 0.656 1.00 95.81 84 LEU A C 1
ATOM 652 O O . LEU A 1 84 ? -11.280 4.176 0.195 1.00 95.81 84 LEU A O 1
ATOM 656 N N . LYS A 1 85 ? -11.431 5.895 1.637 1.00 95.75 85 LYS A N 1
ATOM 657 C CA . LYS A 1 85 ? -12.754 5.510 2.167 1.00 95.75 85 LYS A CA 1
ATOM 658 C C . LYS A 1 85 ? -13.831 5.593 1.091 1.00 95.75 85 LYS A C 1
ATOM 660 O O . LYS A 1 85 ? -14.558 4.627 0.889 1.00 95.75 85 LYS A O 1
ATOM 665 N N . THR A 1 86 ? -13.851 6.698 0.347 1.00 94.56 86 THR A N 1
ATOM 666 C CA . THR A 1 86 ? -14.792 6.898 -0.766 1.00 94.56 86 THR A CA 1
ATOM 667 C C . THR A 1 86 ? -14.646 5.798 -1.823 1.00 94.56 86 THR A C 1
ATOM 669 O O . THR A 1 86 ? -15.633 5.268 -2.331 1.00 94.56 86 THR A O 1
ATOM 672 N N . LEU A 1 87 ? -13.409 5.398 -2.138 1.00 95.25 87 LEU A N 1
ATOM 673 C CA . LEU A 1 87 ? -13.160 4.280 -3.052 1.00 95.25 87 LEU A CA 1
ATOM 674 C C . LEU A 1 87 ? -13.661 2.946 -2.487 1.00 95.25 87 LEU A C 1
ATOM 676 O O . LEU A 1 87 ? -14.257 2.166 -3.224 1.00 95.25 87 LEU A O 1
ATOM 680 N N . LEU A 1 88 ? -13.453 2.675 -1.196 1.00 94.38 88 LEU A N 1
ATOM 681 C CA . LEU A 1 88 ? -13.880 1.419 -0.573 1.00 94.38 88 LEU A CA 1
ATOM 682 C C . LEU A 1 88 ? -15.406 1.217 -0.640 1.00 94.38 88 LEU A C 1
ATOM 684 O O . LEU A 1 88 ? -15.867 0.081 -0.792 1.00 94.38 88 LEU A O 1
ATOM 688 N N . GLU A 1 89 ? -16.164 2.310 -0.566 1.00 93.56 89 GLU A N 1
ATOM 689 C CA . GLU A 1 89 ? -17.630 2.334 -0.646 1.00 93.56 89 GLU A CA 1
ATOM 690 C C . GLU A 1 89 ? -18.165 2.160 -2.079 1.00 93.56 89 GLU A C 1
ATOM 692 O O . GLU A 1 89 ? -19.303 1.740 -2.269 1.00 93.56 89 GLU A O 1
ATOM 697 N N . SER A 1 90 ? -17.349 2.412 -3.106 1.00 92.94 90 SER A N 1
ATOM 698 C CA . SER A 1 90 ? -17.771 2.289 -4.505 1.00 92.94 90 SER A CA 1
ATOM 699 C C . SER A 1 90 ? -17.940 0.830 -4.935 1.00 92.94 90 SER A C 1
ATOM 701 O O . SER A 1 90 ? -17.044 0.002 -4.771 1.00 92.94 90 SER A O 1
ATOM 703 N N . GLU A 1 91 ? -19.066 0.493 -5.569 1.00 90.75 91 GLU A N 1
ATOM 704 C CA . GLU A 1 91 ? -19.347 -0.849 -6.112 1.00 90.75 91 GLU A CA 1
ATOM 705 C C . GLU A 1 91 ? -18.412 -1.253 -7.269 1.00 90.75 91 GLU A C 1
ATOM 707 O O . GLU A 1 91 ? -18.149 -2.435 -7.482 1.00 90.75 91 GLU A O 1
ATOM 712 N N . HIS A 1 92 ? -17.811 -0.273 -7.942 1.00 88.12 92 HIS A N 1
ATOM 713 C CA . HIS A 1 92 ? -16.983 -0.482 -9.131 1.00 88.12 92 HIS A CA 1
ATOM 714 C C . HIS A 1 92 ? -15.518 -0.814 -8.815 1.00 88.12 92 HIS A C 1
ATOM 716 O O . HIS A 1 92 ? -14.724 -1.023 -9.730 1.00 88.12 92 HIS A O 1
ATOM 722 N N . VAL A 1 93 ? -15.132 -0.852 -7.535 1.00 90.31 93 VAL A N 1
ATOM 723 C CA . VAL A 1 93 ? -13.754 -1.158 -7.138 1.00 90.31 93 VAL A CA 1
ATOM 724 C C . VAL A 1 93 ? -13.501 -2.673 -7.152 1.00 90.31 93 VAL A C 1
ATOM 726 O O . VAL A 1 93 ? -14.224 -3.417 -6.471 1.00 90.31 93 VAL A O 1
ATOM 729 N N . PRO A 1 94 ? -12.461 -3.148 -7.875 1.00 90.44 94 PRO A N 1
ATOM 730 C CA . PRO A 1 94 ? -12.102 -4.562 -7.932 1.00 90.44 94 PRO A CA 1
ATOM 731 C C . PRO A 1 94 ? -11.819 -5.168 -6.555 1.00 90.44 94 PRO A C 1
ATOM 733 O O . PRO A 1 94 ? -11.378 -4.495 -5.622 1.00 90.44 94 PRO A O 1
ATOM 736 N N . LYS A 1 95 ? -12.016 -6.482 -6.420 1.00 90.69 95 LYS A N 1
ATOM 737 C CA . LYS A 1 95 ? -11.847 -7.190 -5.140 1.00 90.69 95 LYS A CA 1
ATOM 738 C C . LYS A 1 95 ? -10.433 -7.043 -4.565 1.00 90.69 95 LYS A C 1
ATOM 740 O O . LYS A 1 95 ? -10.288 -6.885 -3.356 1.00 90.69 95 LYS A O 1
ATOM 745 N N . GLN A 1 96 ? -9.405 -7.094 -5.412 1.00 91.62 96 GLN A N 1
ATOM 746 C CA . GLN A 1 96 ? -8.000 -6.911 -5.034 1.00 91.62 96 GLN A CA 1
ATOM 747 C C . GLN A 1 96 ? -7.773 -5.509 -4.454 1.00 91.62 96 GLN A C 1
ATOM 749 O O . GLN A 1 96 ? -7.243 -5.376 -3.352 1.00 91.62 96 GLN A O 1
ATOM 754 N N . ALA A 1 97 ? -8.276 -4.481 -5.141 1.00 93.44 97 ALA A N 1
ATOM 755 C CA . ALA A 1 97 ? -8.225 -3.103 -4.672 1.00 93.44 97 ALA A CA 1
ATOM 756 C C . ALA A 1 97 ? -8.955 -2.916 -3.337 1.00 93.44 97 ALA A C 1
ATOM 758 O O . ALA A 1 97 ? -8.401 -2.313 -2.424 1.00 93.44 97 ALA A O 1
ATOM 759 N N . ARG A 1 98 ? -10.152 -3.495 -3.156 1.00 94.44 98 ARG A N 1
ATOM 760 C CA . ARG A 1 98 ? -10.868 -3.420 -1.867 1.00 94.44 98 ARG A CA 1
ATOM 761 C C . ARG A 1 98 ? -10.061 -4.001 -0.711 1.00 94.44 98 ARG A C 1
ATOM 763 O O . ARG A 1 98 ? -10.060 -3.417 0.368 1.00 94.44 98 ARG A O 1
ATOM 770 N N . ARG A 1 99 ? -9.368 -5.128 -0.922 1.00 94.75 99 ARG A N 1
ATOM 771 C CA . ARG A 1 99 ? -8.496 -5.717 0.111 1.00 94.75 99 ARG A CA 1
ATOM 772 C C . ARG A 1 99 ? -7.355 -4.771 0.480 1.00 94.75 99 ARG A C 1
ATOM 774 O O . ARG A 1 99 ? -7.087 -4.596 1.665 1.00 94.75 99 ARG A O 1
ATOM 781 N N . LEU A 1 100 ? -6.720 -4.142 -0.512 1.00 95.19 100 LEU A N 1
ATOM 782 C CA . LEU A 1 100 ? -5.672 -3.144 -0.280 1.00 95.19 100 LEU A CA 1
ATOM 783 C C . LEU A 1 100 ? -6.198 -1.946 0.513 1.00 95.19 100 LEU A C 1
ATOM 785 O O . LEU A 1 100 ? -5.628 -1.606 1.548 1.00 95.19 100 LEU A O 1
ATOM 789 N N . LEU A 1 101 ? -7.315 -1.364 0.074 1.00 95.81 101 LEU A N 1
ATOM 790 C CA . LEU A 1 101 ? -7.963 -0.231 0.736 1.00 95.81 101 LEU A CA 1
ATOM 791 C C . LEU A 1 101 ? -8.306 -0.550 2.197 1.00 95.81 101 LEU A C 1
ATOM 793 O O . LEU A 1 101 ? -7.976 0.225 3.094 1.00 95.81 101 LEU A O 1
ATOM 797 N N . ASP A 1 102 ? -8.906 -1.716 2.453 1.00 95.00 102 ASP A N 1
ATOM 798 C CA . ASP A 1 102 ? -9.257 -2.161 3.804 1.00 95.00 102 ASP A CA 1
ATOM 799 C C . ASP A 1 102 ? -8.020 -2.305 4.707 1.00 95.00 102 ASP A C 1
ATOM 801 O O . ASP A 1 102 ? -8.012 -1.817 5.842 1.00 95.00 102 ASP A O 1
ATOM 805 N N . VAL A 1 103 ? -6.942 -2.913 4.195 1.00 94.50 103 VAL A N 1
ATOM 806 C CA . VAL A 1 103 ? -5.676 -3.045 4.931 1.00 94.50 103 VAL A CA 1
ATOM 807 C C . VAL A 1 103 ? -5.068 -1.677 5.233 1.00 94.50 103 VAL A C 1
ATOM 809 O O . VAL A 1 103 ? -4.678 -1.439 6.377 1.00 94.50 103 VAL A O 1
ATOM 812 N N . MET A 1 104 ? -5.008 -0.775 4.250 1.00 94.25 104 MET A N 1
ATOM 813 C CA . MET A 1 104 ? -4.441 0.570 4.408 1.00 94.25 104 MET A CA 1
ATOM 814 C C . MET A 1 104 ? -5.211 1.404 5.434 1.00 94.25 104 MET A C 1
ATOM 816 O O . MET A 1 104 ? -4.607 2.075 6.272 1.00 94.25 104 MET A O 1
ATOM 820 N N . LEU A 1 105 ? -6.544 1.332 5.422 1.00 93.56 105 LEU A N 1
ATOM 821 C CA . LEU A 1 105 ? -7.388 2.082 6.354 1.00 93.56 105 LEU A CA 1
ATOM 822 C C . LEU A 1 105 ? -7.306 1.549 7.790 1.00 93.56 105 LEU A C 1
ATOM 824 O O . LEU A 1 105 ? -7.418 2.340 8.731 1.00 93.56 105 LEU A O 1
ATOM 828 N N . LYS A 1 106 ? -7.062 0.243 7.961 1.00 90.69 106 LYS A N 1
ATOM 829 C CA . LYS A 1 106 ? -6.872 -0.424 9.265 1.00 90.69 106 LYS A CA 1
ATOM 830 C C . LYS A 1 106 ? -5.427 -0.426 9.757 1.00 90.69 106 LYS A C 1
ATOM 832 O O . LYS A 1 106 ? -5.170 -0.843 10.887 1.00 90.69 106 LYS A O 1
ATOM 837 N N . MET A 1 107 ? -4.475 -0.035 8.917 1.00 84.31 107 MET A N 1
ATOM 838 C CA . MET A 1 107 ? -3.066 -0.042 9.277 1.00 84.31 107 MET A CA 1
ATOM 839 C C . MET A 1 107 ? -2.798 1.003 10.362 1.00 84.31 107 MET A C 1
ATOM 841 O O . MET A 1 107 ? -3.073 2.187 10.186 1.00 84.31 107 MET A O 1
ATOM 845 N N . ASN A 1 108 ? -2.235 0.545 11.478 1.00 72.75 108 ASN A N 1
ATOM 846 C CA . ASN A 1 108 ? -1.749 1.394 12.556 1.00 72.75 108 ASN A CA 1
ATOM 847 C C . ASN A 1 108 ? -0.426 0.821 13.074 1.00 72.75 108 ASN A C 1
ATOM 849 O O . ASN A 1 108 ? -0.417 -0.331 13.498 1.00 72.75 108 ASN A O 1
ATOM 853 N N . HIS A 1 109 ? 0.667 1.593 13.012 1.00 75.31 109 HIS A N 1
ATOM 854 C CA . HIS A 1 109 ? 2.061 1.270 13.392 1.00 75.31 109 HIS A CA 1
ATOM 855 C C . HIS A 1 109 ? 2.689 -0.033 12.835 1.00 75.31 109 HIS A C 1
ATOM 857 O O . HIS A 1 109 ? 3.816 -0.012 12.339 1.00 75.31 109 HIS A O 1
ATOM 863 N N . LYS A 1 110 ? 2.019 -1.187 12.910 1.00 82.62 110 LYS A N 1
ATOM 864 C CA . LYS A 1 110 ? 2.452 -2.492 12.401 1.00 82.62 110 LYS A CA 1
ATOM 865 C C . LYS A 1 110 ? 1.275 -3.215 11.746 1.00 82.62 110 LYS A C 1
ATOM 867 O O . LYS A 1 110 ? 0.191 -3.304 12.314 1.00 82.62 110 LYS A O 1
ATOM 872 N N . LEU A 1 111 ? 1.514 -3.816 10.581 1.00 88.38 111 LEU A N 1
ATOM 873 C CA . LEU A 1 111 ? 0.547 -4.720 9.958 1.00 88.38 111 LEU A CA 1
ATOM 874 C C . LEU A 1 111 ? 0.289 -5.936 10.860 1.00 88.38 111 LEU A C 1
ATOM 876 O O . LEU A 1 111 ? 1.225 -6.643 11.252 1.00 88.38 111 LEU A O 1
ATOM 880 N N . SER A 1 112 ? -0.987 -6.192 11.154 1.00 91.50 112 SER A N 1
ATOM 881 C CA . SER A 1 112 ? -1.420 -7.405 11.849 1.00 91.50 112 SER A CA 1
ATOM 882 C C . SER A 1 112 ? -1.106 -8.654 11.013 1.00 91.50 112 SER A C 1
ATOM 884 O O . SER A 1 112 ? -0.963 -8.576 9.791 1.00 91.50 112 SER A O 1
ATOM 886 N N . TYR A 1 113 ? -1.033 -9.827 11.652 1.00 92.56 113 TYR A N 1
ATOM 887 C CA . TYR A 1 113 ? -0.853 -11.099 10.937 1.00 92.56 113 TYR A CA 1
ATOM 888 C C . TYR A 1 113 ? -1.927 -11.303 9.858 1.00 92.56 113 TYR A C 1
ATOM 890 O O . TYR A 1 113 ? -1.616 -11.671 8.726 1.00 92.56 113 TYR A O 1
ATOM 898 N N . ARG A 1 114 ? -3.184 -10.978 10.187 1.00 91.38 114 ARG A N 1
ATOM 899 C CA . ARG A 1 114 ? -4.301 -11.049 9.244 1.00 91.38 114 ARG A CA 1
ATOM 900 C C . ARG A 1 114 ? -4.084 -10.127 8.044 1.00 91.38 114 ARG A C 1
ATOM 902 O O . ARG A 1 114 ? -4.209 -10.589 6.919 1.00 91.38 114 ARG A O 1
ATOM 909 N N . ASN A 1 115 ? -3.711 -8.867 8.270 1.00 92.88 115 ASN A N 1
A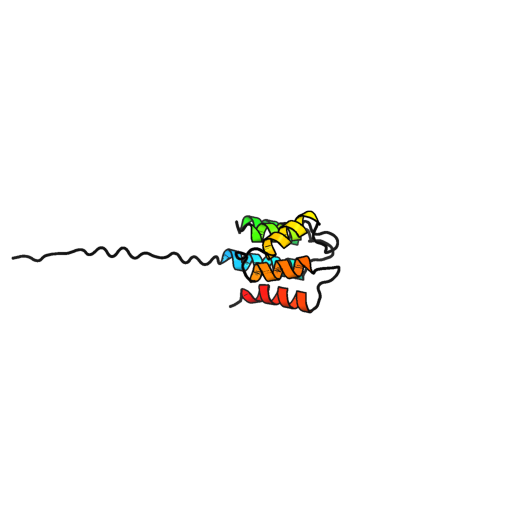TOM 910 C CA . ASN A 1 115 ? -3.499 -7.913 7.181 1.00 92.88 115 ASN A CA 1
ATOM 911 C C . ASN A 1 115 ? -2.349 -8.350 6.266 1.00 92.88 115 ASN A C 1
ATOM 913 O O . ASN A 1 115 ? -2.481 -8.267 5.053 1.00 92.88 115 ASN A O 1
ATOM 917 N N . LYS A 1 116 ? -1.256 -8.889 6.823 1.00 93.81 116 LYS A N 1
ATOM 918 C CA . LYS A 1 116 ? -0.165 -9.459 6.013 1.00 93.81 116 LYS A CA 1
ATOM 919 C C . LYS A 1 116 ? -0.643 -10.610 5.129 1.00 93.81 116 LYS A C 1
ATOM 921 O O . LYS A 1 116 ? -0.277 -10.665 3.963 1.00 93.81 116 LYS A O 1
ATOM 926 N N . LYS A 1 117 ? -1.485 -11.500 5.665 1.00 94.06 117 LYS A N 1
ATOM 927 C CA . LYS A 1 117 ? -2.065 -12.612 4.900 1.00 94.06 117 LYS A CA 1
ATOM 928 C C . LYS A 1 117 ? -2.988 -12.123 3.780 1.00 94.06 117 LYS A C 1
ATOM 930 O O . LYS A 1 117 ? -2.973 -12.698 2.699 1.00 94.06 117 LYS A O 1
ATOM 935 N N . GLU A 1 118 ? -3.766 -11.068 4.022 1.00 93.94 118 GLU A N 1
ATOM 936 C CA . GLU A 1 118 ? -4.592 -10.445 2.979 1.00 93.94 118 GLU A CA 1
ATOM 937 C C . GLU A 1 118 ? -3.732 -9.836 1.864 1.00 93.94 118 GLU A C 1
ATOM 939 O O . GLU A 1 118 ? -4.042 -10.045 0.694 1.00 93.94 118 GLU A O 1
ATOM 944 N N . LEU A 1 119 ? -2.630 -9.152 2.203 1.00 94.69 119 LEU A N 1
ATOM 945 C CA . LEU A 1 119 ? -1.678 -8.640 1.208 1.00 94.69 119 LEU A CA 1
ATOM 946 C C . LEU A 1 119 ? -1.034 -9.777 0.411 1.00 94.69 119 LEU A C 1
ATOM 948 O O . LEU A 1 119 ? -1.023 -9.719 -0.814 1.00 94.69 119 LEU A O 1
ATOM 952 N N . GLN A 1 120 ? -0.591 -10.844 1.082 1.00 95.38 120 GLN A N 1
ATOM 953 C CA . GLN A 1 120 ? -0.028 -12.013 0.406 1.00 95.38 120 GLN A CA 1
ATOM 954 C C . GLN A 1 120 ? -1.034 -12.651 -0.560 1.00 95.38 120 GLN A C 1
ATOM 956 O O . GLN A 1 120 ? -0.680 -12.984 -1.680 1.00 95.38 120 GLN A O 1
ATOM 961 N N . ALA A 1 121 ? -2.312 -12.739 -0.185 1.00 92.31 121 ALA A N 1
ATOM 962 C CA . ALA A 1 121 ? -3.345 -13.265 -1.075 1.00 92.31 121 ALA A CA 1
ATOM 963 C C . ALA A 1 121 ? -3.588 -12.386 -2.319 1.00 92.31 121 ALA A C 1
ATOM 965 O O . ALA A 1 121 ? -4.018 -12.905 -3.349 1.00 92.31 121 ALA A O 1
ATOM 966 N N . VAL A 1 122 ? -3.349 -11.070 -2.237 1.00 92.62 122 VAL A N 1
ATOM 967 C CA . VAL A 1 122 ? -3.389 -10.179 -3.410 1.00 92.62 122 VAL A CA 1
ATOM 968 C C . VAL A 1 122 ? -2.191 -10.443 -4.325 1.00 92.62 122 VAL A C 1
ATOM 970 O O . VAL A 1 122 ? -2.384 -10.521 -5.536 1.00 92.62 122 VAL A O 1
ATOM 973 N N . ILE A 1 123 ? -1.000 -10.643 -3.751 1.00 93.12 123 ILE A N 1
ATOM 974 C CA . ILE A 1 123 ? 0.232 -10.989 -4.482 1.00 93.12 123 ILE A CA 1
ATOM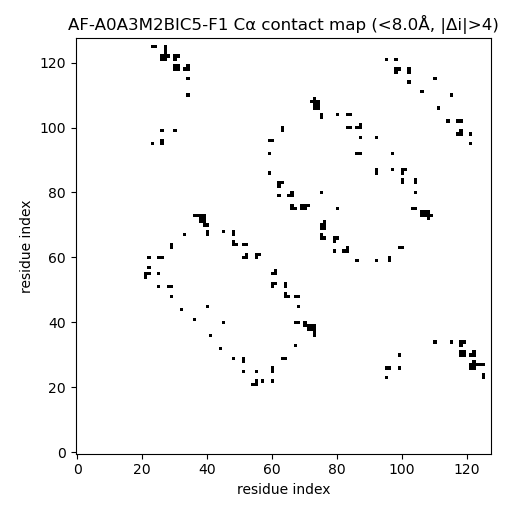 975 C C . ILE A 1 123 ? 0.066 -12.341 -5.197 1.00 93.12 123 ILE A C 1
ATOM 977 O O . ILE A 1 123 ? 0.221 -12.429 -6.412 1.00 93.12 123 ILE A O 1
ATOM 981 N N . ASP A 1 124 ? -0.340 -13.379 -4.465 1.00 88.69 124 ASP A N 1
ATOM 982 C CA . ASP A 1 124 ? -0.485 -14.747 -4.983 1.00 88.69 124 ASP A CA 1
ATOM 983 C C . ASP A 1 124 ? -1.639 -14.882 -5.987 1.00 88.69 124 ASP A C 1
ATOM 985 O O . ASP A 1 124 ? -1.657 -15.791 -6.815 1.00 88.69 124 ASP A O 1
ATOM 989 N N . GLY A 1 125 ? -2.621 -13.977 -5.924 1.00 76.88 125 GLY A N 1
ATOM 990 C CA . GLY A 1 125 ? -3.749 -13.928 -6.850 1.00 76.88 125 GLY A CA 1
ATOM 991 C C . GLY A 1 125 ? -3.369 -13.614 -8.302 1.00 76.8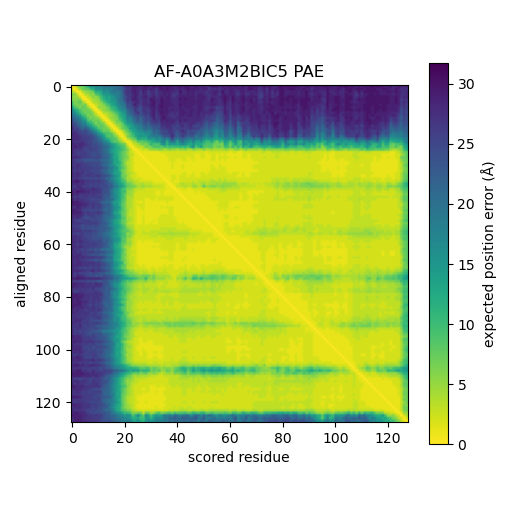8 125 GLY A C 1
ATOM 992 O O . GLY A 1 125 ? -4.255 -13.676 -9.148 1.00 76.88 125 GLY A O 1
ATOM 993 N N . GLN A 1 126 ? -2.100 -13.281 -8.583 1.00 59.94 126 GLN A N 1
ATOM 994 C CA . GLN A 1 126 ? -1.529 -13.169 -9.937 1.00 59.94 126 GLN A CA 1
ATOM 995 C C . GLN A 1 126 ? -0.913 -14.474 -10.453 1.00 59.94 126 GLN A C 1
ATOM 997 O O . GLN A 1 126 ? -0.664 -14.608 -11.644 1.00 59.94 126 GLN A O 1
ATOM 1002 N N . ALA A 1 127 ? -0.644 -15.441 -9.572 1.00 40.78 127 ALA A N 1
ATOM 1003 C CA . ALA A 1 127 ? 0.051 -16.680 -9.922 1.00 40.78 127 ALA A CA 1
ATOM 1004 C C . ALA A 1 127 ? -0.898 -17.802 -10.395 1.00 40.78 127 ALA A C 1
ATOM 1006 O O . ALA A 1 127 ? -0.510 -18.972 -10.394 1.00 40.78 127 ALA A O 1
ATOM 1007 N N . LYS A 1 128 ? -2.146 -17.471 -10.749 1.00 35.59 128 LYS A N 1
ATOM 1008 C CA . LYS A 1 128 ? -3.157 -18.420 -11.230 1.00 35.59 128 LYS A CA 1
ATOM 1009 C C . LYS A 1 128 ? -3.736 -18.005 -12.568 1.00 35.59 128 LYS A C 1
ATOM 1011 O O . LYS A 1 128 ? -4.165 -16.837 -12.666 1.00 35.59 128 LYS A O 1
#